Protein AF-A0AAD5R2I7-F1 (afdb_monomer)

Structure (mmCIF, N/CA/C/O backbone):
data_AF-A0AAD5R2I7-F1
#
_entry.id   AF-A0AAD5R2I7-F1
#
loop_
_atom_site.group_PDB
_atom_site.id
_atom_site.type_symbol
_atom_site.label_atom_id
_atom_site.label_alt_id
_atom_site.label_comp_id
_atom_site.label_asym_id
_atom_site.label_entity_id
_atom_site.label_seq_id
_atom_site.pdbx_PDB_ins_code
_atom_site.Cartn_x
_atom_site.Cartn_y
_atom_site.Cartn_z
_atom_site.occupancy
_atom_site.B_iso_or_equiv
_atom_site.auth_seq_id
_atom_site.auth_comp_id
_atom_site.auth_asym_id
_atom_site.auth_atom_id
_atom_site.pdbx_PDB_model_num
ATOM 1 N N . MET A 1 1 ? -13.398 -2.452 0.486 1.00 41.44 1 MET A N 1
ATOM 2 C CA . MET A 1 1 ? -12.666 -1.411 -0.231 1.00 41.44 1 MET A CA 1
ATOM 3 C C . MET A 1 1 ? -11.392 -1.119 0.537 1.00 41.44 1 MET A C 1
ATOM 5 O O . MET A 1 1 ? -11.489 -0.763 1.706 1.00 41.44 1 MET A O 1
ATOM 9 N N . GLY A 1 2 ? -10.235 -1.398 -0.067 1.00 44.59 2 GLY A N 1
ATOM 10 C CA . GLY A 1 2 ? -8.918 -1.124 0.511 1.00 44.59 2 GLY A CA 1
ATOM 11 C C . GLY A 1 2 ? -7.942 -2.304 0.526 1.00 44.59 2 GLY A C 1
ATOM 12 O O . GLY A 1 2 ? -7.897 -3.057 1.490 1.00 44.59 2 GLY A O 1
ATOM 13 N N . ASN A 1 3 ? -7.139 -2.395 -0.529 1.00 45.09 3 ASN A N 1
ATOM 14 C CA . ASN A 1 3 ? -5.825 -3.024 -0.664 1.00 45.09 3 ASN A CA 1
ATOM 15 C C . ASN A 1 3 ? -4.923 -2.057 -1.432 1.00 45.09 3 ASN A C 1
ATOM 17 O O . ASN A 1 3 ? -5.415 -1.065 -1.963 1.00 45.09 3 ASN A O 1
ATOM 21 N N . ILE A 1 4 ? -3.626 -2.338 -1.548 1.00 49.72 4 ILE A N 1
ATOM 22 C CA . ILE A 1 4 ? -2.744 -1.588 -2.454 1.00 49.72 4 ILE A CA 1
ATOM 23 C C . ILE A 1 4 ? -2.390 -2.473 -3.640 1.00 49.72 4 ILE A C 1
ATOM 25 O O . ILE A 1 4 ? -1.945 -3.602 -3.462 1.00 49.72 4 ILE A O 1
ATOM 29 N N . ILE A 1 5 ? -2.571 -1.960 -4.851 1.00 56.66 5 ILE A N 1
ATOM 30 C CA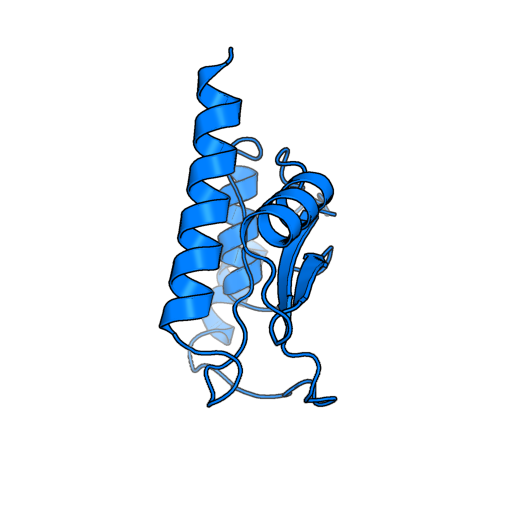 . ILE A 1 5 ? -2.014 -2.542 -6.066 1.00 56.66 5 ILE A CA 1
ATOM 31 C C . ILE A 1 5 ? -0.883 -1.643 -6.529 1.00 56.66 5 ILE A C 1
ATOM 33 O O . ILE A 1 5 ? -1.036 -0.429 -6.678 1.00 56.66 5 ILE A O 1
ATOM 37 N N . THR A 1 6 ? 0.249 -2.274 -6.791 1.00 44.03 6 THR A N 1
ATOM 38 C CA . THR A 1 6 ? 1.288 -1.684 -7.621 1.00 44.03 6 THR A CA 1
ATOM 39 C C . THR A 1 6 ? 1.128 -2.229 -9.038 1.00 44.03 6 THR A C 1
ATOM 41 O O . THR A 1 6 ? 0.917 -3.427 -9.223 1.00 44.03 6 THR A O 1
ATOM 44 N N . SER A 1 7 ? 1.121 -1.356 -10.040 1.00 44.50 7 SER A N 1
ATOM 45 C CA . SER A 1 7 ? 0.910 -1.739 -11.438 1.00 44.50 7 SER A CA 1
ATOM 46 C C . SER A 1 7 ? 1.919 -1.047 -12.349 1.00 44.50 7 SER A C 1
ATOM 48 O O . SER A 1 7 ? 2.303 0.106 -12.142 1.00 44.50 7 SER A O 1
ATOM 50 N N . ASN A 1 8 ? 2.391 -1.788 -13.352 1.00 33.38 8 ASN A N 1
ATOM 51 C CA . ASN A 1 8 ? 3.255 -1.250 -14.395 1.00 33.38 8 ASN A CA 1
ATOM 52 C C . ASN A 1 8 ? 2.380 -0.504 -15.419 1.00 33.38 8 ASN A C 1
ATOM 54 O O . ASN A 1 8 ? 1.403 -1.059 -15.920 1.00 33.38 8 ASN A O 1
ATOM 58 N N . LEU A 1 9 ? 2.723 0.748 -15.731 1.00 39.22 9 LEU A N 1
ATOM 59 C CA . LEU A 1 9 ? 1.964 1.601 -16.655 1.00 39.22 9 LEU A CA 1
ATOM 60 C C . LEU A 1 9 ? 2.074 1.168 -18.130 1.00 39.22 9 LEU A C 1
ATOM 62 O O . LEU A 1 9 ? 1.285 1.628 -18.952 1.00 39.22 9 LEU A O 1
ATOM 66 N N . ASN A 1 10 ? 3.020 0.287 -18.478 1.00 36.88 10 ASN A N 1
ATOM 67 C CA . ASN A 1 10 ? 3.343 -0.024 -19.874 1.00 36.88 10 ASN A CA 1
ATOM 68 C C . ASN A 1 10 ? 2.714 -1.309 -20.438 1.00 36.88 10 ASN A C 1
ATOM 70 O O . ASN A 1 10 ? 2.837 -1.539 -21.638 1.00 36.88 10 ASN A O 1
ATOM 74 N N . ASN A 1 11 ? 2.011 -2.121 -19.641 1.00 35.12 11 ASN A N 1
ATOM 75 C CA . ASN A 1 11 ? 1.422 -3.374 -20.124 1.00 35.12 11 ASN A CA 1
ATOM 76 C C . ASN A 1 11 ? -0.084 -3.440 -19.850 1.00 35.12 11 ASN A C 1
ATOM 78 O O . ASN A 1 11 ? -0.534 -3.707 -18.740 1.00 35.12 11 ASN A O 1
ATOM 82 N N . GLY A 1 12 ? -0.870 -3.244 -20.909 1.00 34.59 12 GLY A N 1
ATOM 83 C CA . GLY A 1 12 ? -2.315 -3.475 -20.942 1.00 34.59 12 GLY A CA 1
ATOM 84 C C . GLY A 1 12 ? -2.688 -4.952 -21.084 1.00 34.59 12 GLY A C 1
ATOM 85 O O . GLY A 1 12 ? -3.502 -5.288 -21.942 1.00 34.59 12 GLY A O 1
ATOM 86 N N . HIS A 1 13 ? -2.096 -5.839 -20.283 1.00 35.50 13 HIS A N 1
ATOM 87 C CA . HIS A 1 13 ? -2.455 -7.255 -20.286 1.00 35.50 13 HIS A CA 1
ATOM 88 C C . HIS A 1 13 ? -2.722 -7.735 -18.860 1.00 35.50 13 HIS A C 1
ATOM 90 O O . HIS A 1 13 ? -1.829 -7.779 -18.020 1.00 35.50 13 HIS A O 1
ATOM 96 N N . LEU A 1 14 ? -3.993 -8.031 -18.591 1.00 33.41 14 LEU A N 1
ATOM 97 C CA . LEU A 1 14 ? -4.406 -8.820 -17.443 1.00 33.41 14 LEU A CA 1
ATOM 98 C C . LEU A 1 14 ? -4.088 -10.272 -17.809 1.00 33.41 14 LEU A C 1
ATOM 100 O O . LEU A 1 14 ? -4.802 -10.851 -18.625 1.00 33.41 14 LEU A O 1
ATOM 104 N N . ASP A 1 15 ? -2.998 -10.817 -17.275 1.00 34.53 15 ASP A N 1
ATOM 105 C CA . ASP A 1 15 ? -2.675 -12.234 -17.432 1.00 34.53 15 ASP A CA 1
ATOM 106 C C . ASP A 1 15 ? -3.745 -13.075 -16.708 1.00 34.53 15 ASP A C 1
ATOM 108 O O . ASP A 1 15 ? -3.775 -13.163 -15.476 1.00 34.53 15 ASP A O 1
ATOM 112 N N . GLU A 1 16 ? -4.654 -13.667 -17.485 1.00 45.75 16 GLU A N 1
ATOM 113 C CA . GLU A 1 16 ? -5.388 -14.868 -17.088 1.00 45.75 16 GLU A CA 1
ATOM 114 C C . GLU A 1 16 ? -4.417 -16.064 -17.074 1.00 45.75 16 GLU A C 1
ATOM 116 O O . GLU A 1 16 ? -3.546 -16.192 -17.930 1.00 45.75 16 GLU A O 1
ATOM 121 N N . ASP A 1 17 ? -4.635 -16.956 -16.106 1.00 38.78 17 ASP A N 1
ATOM 122 C CA . ASP A 1 17 ? -4.106 -18.322 -15.993 1.00 38.78 17 ASP A CA 1
ATOM 123 C C . ASP A 1 17 ? -2.738 -18.554 -15.326 1.00 38.78 17 ASP A C 1
ATOM 125 O O . ASP A 1 17 ? -1.687 -18.628 -15.954 1.00 38.78 17 ASP A O 1
ATOM 129 N N . THR A 1 18 ? -2.799 -18.947 -14.046 1.00 33.19 18 THR A N 1
ATOM 130 C CA . THR A 1 18 ? -2.063 -20.135 -13.573 1.00 33.19 18 THR A CA 1
ATOM 131 C C . THR A 1 18 ? -2.971 -20.997 -12.686 1.00 33.19 18 THR A C 1
ATOM 133 O O . THR A 1 18 ? -3.413 -20.599 -11.610 1.00 33.19 18 THR A O 1
ATOM 136 N N . VAL A 1 19 ? -3.290 -22.200 -13.168 1.00 43.03 19 VAL A N 1
ATOM 137 C CA . VAL A 1 19 ? -4.011 -23.243 -12.425 1.00 43.03 19 VAL A CA 1
ATOM 138 C C . VAL A 1 19 ? -3.050 -23.857 -11.401 1.00 43.03 19 VAL A C 1
ATOM 140 O O . VAL A 1 19 ? -2.116 -24.551 -11.796 1.00 43.03 19 VAL A O 1
ATOM 143 N N . ASP A 1 20 ? -3.272 -23.634 -10.099 1.00 37.25 20 ASP A N 1
ATOM 144 C CA . ASP A 1 20 ? -2.531 -24.328 -9.031 1.00 37.25 20 ASP A CA 1
ATOM 145 C C . ASP A 1 20 ? -3.261 -25.589 -8.525 1.00 37.25 20 ASP A C 1
ATOM 147 O O . ASP A 1 20 ? -4.480 -25.641 -8.330 1.00 37.25 20 ASP A O 1
ATOM 151 N N . MET A 1 21 ? -2.459 -26.626 -8.298 1.00 42.88 21 MET A N 1
ATOM 152 C CA . MET A 1 21 ? -2.779 -28.047 -8.230 1.00 42.88 21 MET A CA 1
ATOM 153 C C . MET A 1 21 ? -3.201 -28.530 -6.828 1.00 42.88 21 MET A C 1
ATOM 155 O O . MET A 1 21 ? -2.873 -29.645 -6.430 1.00 42.88 21 MET A O 1
ATOM 159 N N . THR A 1 22 ? -3.928 -27.717 -6.051 1.00 42.72 22 THR A N 1
ATOM 160 C CA . THR A 1 22 ? -4.441 -28.127 -4.718 1.00 42.72 22 THR A CA 1
ATOM 161 C C . THR A 1 22 ? -5.835 -27.591 -4.351 1.00 42.72 22 THR A C 1
ATOM 163 O O . THR A 1 22 ? -6.387 -27.955 -3.311 1.00 42.72 22 THR A O 1
ATOM 166 N N . SER A 1 23 ? -6.460 -26.760 -5.194 1.00 43.72 23 SER A N 1
ATOM 167 C CA . SER A 1 23 ? -7.575 -25.912 -4.742 1.00 43.72 23 SER A CA 1
ATOM 168 C C . SER A 1 23 ? -8.939 -26.609 -4.615 1.00 43.72 23 SER A C 1
ATOM 170 O O . SER A 1 23 ? -9.750 -26.213 -3.782 1.00 43.72 23 SER A O 1
ATOM 172 N N . THR A 1 24 ? -9.224 -27.671 -5.373 1.00 45.09 24 THR A N 1
ATOM 173 C CA . THR A 1 24 ? -10.599 -28.208 -5.459 1.00 45.09 24 THR A CA 1
ATOM 174 C C . THR A 1 24 ? -11.039 -28.998 -4.221 1.00 45.09 24 THR A C 1
ATOM 176 O O . THR A 1 24 ? -12.216 -28.980 -3.869 1.00 45.09 24 THR A O 1
ATOM 179 N N . ALA A 1 25 ? -10.115 -29.665 -3.521 1.00 42.41 25 ALA A N 1
ATOM 180 C CA . ALA A 1 25 ? -10.448 -30.455 -2.330 1.00 42.41 25 ALA A CA 1
ATOM 181 C C . ALA A 1 25 ? -10.613 -29.586 -1.069 1.00 42.41 25 ALA A C 1
ATOM 183 O O . ALA A 1 25 ? -11.507 -29.827 -0.257 1.00 42.41 25 ALA A O 1
ATOM 184 N N . VAL A 1 26 ? -9.798 -28.535 -0.934 1.00 49.91 26 VAL A N 1
ATOM 185 C CA . VAL A 1 26 ? -9.826 -27.633 0.229 1.00 49.91 26 VAL A CA 1
ATOM 186 C C . VAL A 1 26 ? -11.062 -26.728 0.190 1.00 49.91 26 VAL A C 1
ATOM 188 O O . VAL A 1 26 ? -11.707 -26.515 1.217 1.00 49.91 26 VAL A O 1
ATOM 191 N N . PHE A 1 27 ? -11.460 -26.269 -1.003 1.00 47.19 27 PHE A N 1
ATOM 192 C CA . PHE A 1 27 ? -12.641 -25.418 -1.178 1.00 47.19 27 PHE A CA 1
ATOM 193 C C . PHE A 1 27 ? -13.936 -26.099 -0.709 1.00 47.19 27 PHE A C 1
ATOM 195 O O . PHE A 1 27 ? -14.762 -25.470 -0.047 1.00 47.19 27 PHE A O 1
ATOM 202 N N . GLN A 1 28 ? -14.104 -27.397 -0.991 1.00 44.91 28 GLN A N 1
ATOM 203 C CA . GLN A 1 28 ? -15.337 -28.112 -0.654 1.00 44.91 28 GLN A CA 1
ATOM 204 C C . GLN A 1 28 ? -15.437 -28.466 0.841 1.00 44.91 28 GLN A C 1
ATOM 206 O O . GLN A 1 28 ? -16.535 -28.479 1.397 1.00 44.91 28 GLN A O 1
ATOM 211 N N . GLN A 1 29 ? -14.310 -28.720 1.515 1.00 47.66 29 GLN A N 1
ATOM 212 C CA . GLN A 1 29 ? -14.303 -29.027 2.952 1.00 47.66 29 GLN A CA 1
ATOM 213 C C . GLN A 1 29 ? -14.517 -27.792 3.834 1.00 47.66 29 GLN A C 1
ATOM 215 O O . GLN A 1 29 ? -15.143 -27.907 4.887 1.00 47.66 29 GLN A O 1
ATOM 220 N N . ILE A 1 30 ? -14.082 -26.609 3.392 1.00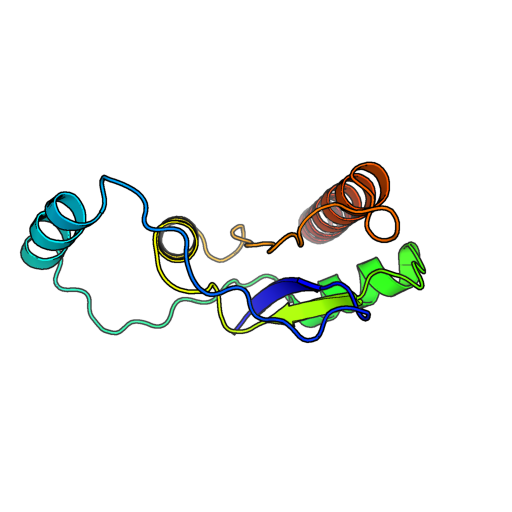 51.41 30 ILE A N 1
ATOM 221 C CA . ILE A 1 30 ? -14.268 -25.362 4.150 1.00 51.41 30 ILE A CA 1
ATOM 222 C C . ILE A 1 30 ? -15.710 -24.839 4.025 1.00 51.41 30 ILE A C 1
ATOM 224 O O . ILE A 1 30 ? -16.293 -24.404 5.020 1.00 51.41 30 ILE A O 1
ATOM 228 N N . MET A 1 31 ? 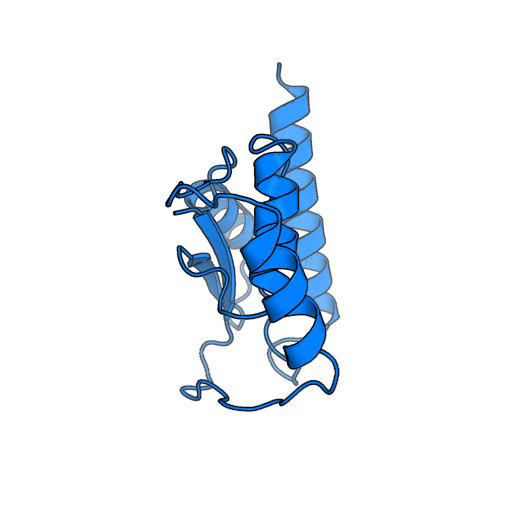-16.341 -24.971 2.851 1.00 45.31 31 MET A N 1
ATOM 229 C CA . MET A 1 31 ? -17.708 -24.474 2.614 1.00 45.31 31 MET A CA 1
ATOM 230 C C . MET A 1 31 ? -18.797 -25.206 3.417 1.00 45.31 31 MET A C 1
ATOM 232 O O . MET A 1 31 ? -19.829 -24.614 3.726 1.00 45.31 31 MET A O 1
ATOM 236 N N . CYS A 1 32 ? -18.581 -26.467 3.805 1.00 43.59 32 CYS A N 1
ATOM 237 C CA . CYS A 1 32 ? -19.528 -27.199 4.658 1.00 43.59 32 CYS A CA 1
ATOM 238 C C . CYS A 1 32 ? -19.372 -26.896 6.160 1.00 43.59 32 CYS A C 1
ATOM 240 O O . CYS A 1 32 ? -20.319 -27.117 6.915 1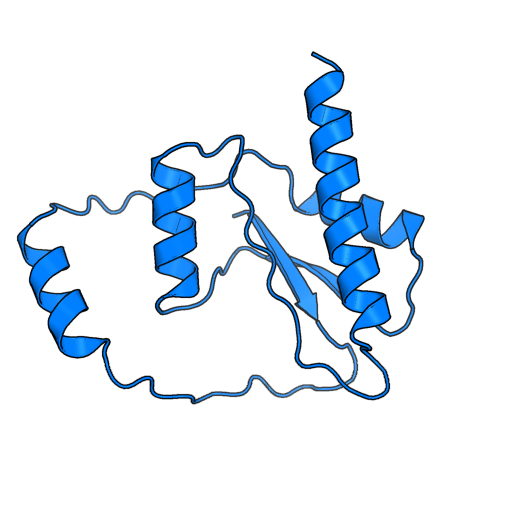.00 43.59 32 CYS A O 1
ATOM 242 N N . ALA A 1 33 ? -18.210 -26.411 6.615 1.00 47.41 33 ALA A N 1
ATOM 243 C CA . ALA A 1 33 ? -17.921 -26.246 8.043 1.00 47.41 33 ALA A CA 1
ATOM 244 C C . ALA A 1 33 ? -18.245 -24.845 8.585 1.00 47.41 33 ALA A C 1
ATOM 246 O O . ALA A 1 33 ? -18.465 -24.685 9.786 1.00 47.41 33 ALA A O 1
ATOM 247 N N . GLN A 1 34 ? -18.303 -23.825 7.727 1.00 48.25 34 GLN A N 1
ATOM 248 C CA . GLN A 1 34 ? -18.593 -22.460 8.149 1.00 48.25 34 GLN A CA 1
ATOM 249 C C . GLN A 1 34 ? -19.728 -21.884 7.316 1.00 48.25 34 GLN A C 1
ATOM 251 O O . GLN A 1 34 ? -19.635 -21.719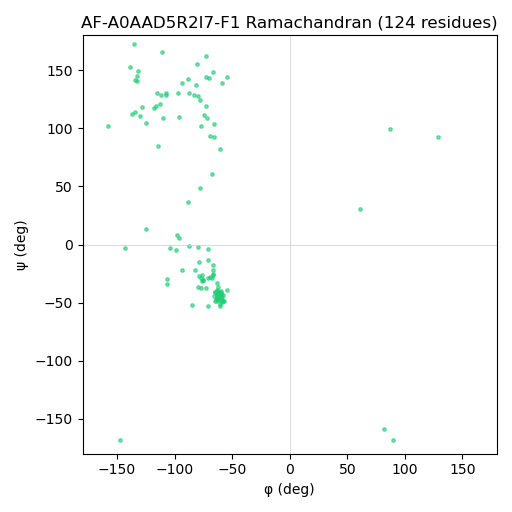 6.105 1.00 48.25 34 GLN A O 1
ATOM 256 N N . ARG A 1 35 ? -20.820 -21.544 8.001 1.00 45.66 35 ARG A N 1
ATOM 257 C CA . ARG A 1 35 ? -21.875 -20.660 7.509 1.00 45.66 35 ARG A CA 1
ATOM 258 C C . ARG A 1 35 ? -21.236 -19.298 7.220 1.00 45.66 35 ARG A C 1
ATOM 260 O O . ARG A 1 35 ? -21.281 -18.421 8.077 1.00 45.66 35 ARG A O 1
ATOM 267 N N . ILE A 1 36 ? -20.604 -19.139 6.055 1.00 52.84 36 ILE A N 1
ATOM 268 C CA . ILE A 1 36 ? -20.091 -17.852 5.581 1.00 52.84 36 ILE A CA 1
ATOM 269 C C . ILE A 1 36 ? -21.325 -16.985 5.344 1.00 52.84 36 ILE A C 1
ATOM 271 O O . ILE A 1 36 ? -21.988 -17.054 4.311 1.00 52.84 36 ILE A O 1
ATOM 275 N N . GLN A 1 37 ? -21.704 -16.218 6.365 1.00 46.22 37 GLN A N 1
ATOM 276 C CA . GLN A 1 37 ? -22.523 -15.044 6.133 1.00 46.22 37 GLN A CA 1
ATOM 277 C C . GLN A 1 37 ? -21.731 -14.147 5.188 1.00 46.22 37 GLN A C 1
ATOM 279 O O . GLN A 1 37 ? -20.515 -14.041 5.314 1.00 46.22 37 GLN A O 1
ATOM 284 N N . ASN A 1 38 ? -22.428 -13.562 4.223 1.00 49.34 38 ASN A N 1
ATOM 285 C CA . ASN A 1 38 ? -21.896 -12.749 3.137 1.00 49.34 38 ASN A CA 1
ATOM 286 C C . ASN A 1 38 ? -21.319 -11.417 3.673 1.00 49.34 38 ASN A C 1
ATOM 288 O O . ASN A 1 38 ? -21.852 -10.342 3.405 1.00 49.34 38 ASN A O 1
ATOM 292 N N . GLN A 1 39 ? -20.310 -11.493 4.540 1.00 58.50 39 GLN A N 1
ATOM 293 C CA . GLN A 1 39 ? -19.770 -10.374 5.292 1.00 58.50 39 GLN A CA 1
ATOM 294 C C . GLN A 1 39 ? -18.558 -9.832 4.538 1.00 58.50 39 GLN A C 1
ATOM 296 O O . GLN A 1 39 ? -17.513 -10.473 4.447 1.00 58.50 39 GLN A O 1
ATOM 301 N N . PHE A 1 40 ? -18.720 -8.643 3.964 1.00 71.56 40 PHE A N 1
ATOM 302 C CA . PHE A 1 40 ? -17.621 -7.908 3.352 1.00 71.56 40 PHE A CA 1
ATOM 303 C C . PHE A 1 40 ? -16.705 -7.384 4.464 1.00 71.56 40 PHE A C 1
ATOM 305 O O . PHE A 1 40 ? -17.095 -6.491 5.216 1.00 71.56 40 PHE A O 1
ATOM 312 N N . LEU A 1 41 ? -15.506 -7.959 4.587 1.00 81.31 41 LEU A N 1
ATOM 313 C CA . LEU A 1 41 ? -14.468 -7.467 5.492 1.00 81.31 41 LEU A CA 1
ATOM 314 C C . LEU A 1 41 ? -13.602 -6.424 4.782 1.00 81.31 41 LEU A C 1
ATOM 316 O O . LEU A 1 41 ? -13.293 -6.564 3.601 1.00 81.31 41 LEU A O 1
ATOM 320 N N . ASN A 1 42 ? -13.197 -5.392 5.520 1.00 82.50 42 ASN A N 1
ATOM 321 C CA . ASN A 1 42 ? -12.357 -4.304 5.023 1.00 82.50 42 ASN A CA 1
ATOM 322 C C . ASN A 1 42 ? -11.218 -4.050 6.004 1.00 82.50 42 ASN A C 1
ATOM 324 O O . ASN A 1 42 ? -11.422 -4.155 7.214 1.00 82.50 42 ASN A O 1
ATOM 328 N N . THR A 1 43 ? -10.045 -3.684 5.492 1.00 89.25 43 THR A N 1
ATOM 329 C CA . THR A 1 43 ? -8.970 -3.164 6.343 1.00 89.25 43 THR A CA 1
ATOM 330 C C . THR A 1 43 ? -9.371 -1.812 6.933 1.00 89.25 43 THR A C 1
ATOM 332 O O . THR A 1 43 ? -10.113 -1.053 6.313 1.00 89.25 43 THR A O 1
ATOM 335 N N . SER A 1 44 ? -8.888 -1.508 8.138 1.00 90.62 44 SER A N 1
ATOM 336 C CA . SER A 1 44 ? -8.993 -0.161 8.721 1.00 90.62 44 SER A CA 1
ATOM 337 C C . SER A 1 44 ? -7.820 0.744 8.326 1.00 90.62 44 SER A C 1
ATOM 339 O O . SER A 1 44 ? -7.781 1.901 8.733 1.00 90.62 44 SER A O 1
ATOM 341 N N . ILE A 1 45 ? -6.854 0.229 7.559 1.00 90.69 45 ILE A N 1
ATOM 342 C CA . ILE A 1 45 ? -5.737 1.007 7.021 1.00 90.69 45 ILE A CA 1
ATOM 343 C C . ILE A 1 45 ? -6.236 1.809 5.815 1.00 90.69 45 ILE A C 1
ATOM 345 O O . ILE A 1 45 ? -6.741 1.236 4.849 1.00 90.69 45 ILE A O 1
ATOM 349 N N . ASP A 1 46 ? -6.058 3.130 5.850 1.00 91.56 46 ASP A N 1
ATOM 350 C CA . ASP A 1 46 ? -6.391 4.006 4.724 1.00 91.56 46 ASP A CA 1
ATOM 351 C C . ASP A 1 46 ? -5.421 3.764 3.557 1.00 91.56 46 ASP A C 1
ATOM 353 O O . ASP A 1 46 ? -4.312 4.299 3.497 1.00 91.56 46 ASP A O 1
ATOM 357 N N . CYS A 1 47 ? -5.833 2.885 2.644 1.00 90.62 47 CYS A N 1
ATOM 358 C CA . CYS A 1 47 ? -5.023 2.470 1.504 1.00 90.62 47 CYS A CA 1
ATOM 359 C C . CYS A 1 47 ? -4.833 3.595 0.482 1.00 90.62 47 CYS A C 1
ATOM 361 O O . CYS A 1 47 ? -3.821 3.595 -0.217 1.00 90.62 47 CYS A O 1
ATOM 363 N N . LEU A 1 48 ? -5.778 4.538 0.390 1.00 91.12 48 LEU A N 1
ATOM 364 C CA . LEU A 1 48 ? -5.676 5.672 -0.525 1.00 91.12 48 LEU A CA 1
ATOM 365 C C . LEU A 1 48 ? -4.601 6.637 -0.031 1.00 91.12 48 LEU A C 1
ATOM 367 O O . LEU A 1 48 ? -3.663 6.933 -0.768 1.00 91.12 48 LEU A O 1
ATOM 371 N N . GLU A 1 49 ? -4.695 7.051 1.231 1.00 92.94 49 GLU A N 1
ATOM 372 C CA . GLU A 1 49 ? -3.698 7.919 1.859 1.00 92.94 49 GLU A CA 1
ATOM 373 C C . GLU A 1 49 ? -2.310 7.264 1.857 1.00 92.94 49 GLU A C 1
ATOM 375 O O . GLU A 1 49 ? -1.304 7.908 1.557 1.00 92.94 49 GLU A O 1
ATOM 380 N N . LEU A 1 50 ? -2.236 5.960 2.145 1.00 94.00 50 LEU A N 1
ATOM 381 C CA . LEU A 1 50 ? -0.976 5.223 2.115 1.00 94.00 50 LEU A CA 1
ATOM 382 C C . LEU A 1 50 ? -0.360 5.198 0.707 1.00 94.00 50 LEU A C 1
ATOM 384 O O . LEU A 1 50 ? 0.831 5.472 0.569 1.00 94.00 50 LEU A O 1
ATOM 388 N N . ALA A 1 51 ? -1.147 4.903 -0.332 1.00 93.50 51 ALA A N 1
ATOM 389 C CA . ALA A 1 51 ? -0.665 4.899 -1.712 1.00 93.50 51 ALA A CA 1
ATOM 390 C C . ALA A 1 51 ? -0.178 6.290 -2.155 1.00 93.50 51 ALA A C 1
ATOM 392 O O . ALA A 1 51 ? 0.894 6.392 -2.759 1.00 93.50 51 ALA A O 1
ATOM 393 N N . LEU A 1 52 ? -0.909 7.354 -1.796 1.00 94.00 52 LEU A N 1
ATOM 394 C CA . LEU A 1 52 ? -0.518 8.738 -2.079 1.00 94.00 52 LEU A CA 1
ATOM 395 C C . LEU A 1 52 ? 0.821 9.079 -1.419 1.00 94.00 52 LEU A C 1
ATOM 397 O O . LEU A 1 52 ? 1.762 9.457 -2.114 1.00 94.00 52 LEU A O 1
ATOM 401 N N . ARG A 1 53 ? 0.961 8.842 -0.110 1.00 95.38 53 ARG A N 1
ATOM 402 C CA . ARG A 1 53 ? 2.206 9.143 0.618 1.00 95.38 53 ARG A CA 1
ATOM 403 C C . ARG A 1 53 ? 3.412 8.374 0.097 1.00 95.38 53 ARG A C 1
ATOM 405 O O . ARG A 1 53 ? 4.499 8.932 -0.010 1.00 95.38 53 ARG A O 1
ATOM 412 N N . VAL A 1 54 ? 3.248 7.085 -0.212 1.00 95.50 54 VAL A N 1
ATOM 413 C CA . VAL A 1 54 ? 4.354 6.283 -0.759 1.00 95.50 54 VAL A CA 1
ATOM 414 C C . VAL A 1 54 ? 4.770 6.820 -2.131 1.00 95.50 54 VAL A C 1
ATOM 416 O O . VAL A 1 54 ? 5.966 6.922 -2.401 1.00 95.50 54 VAL A O 1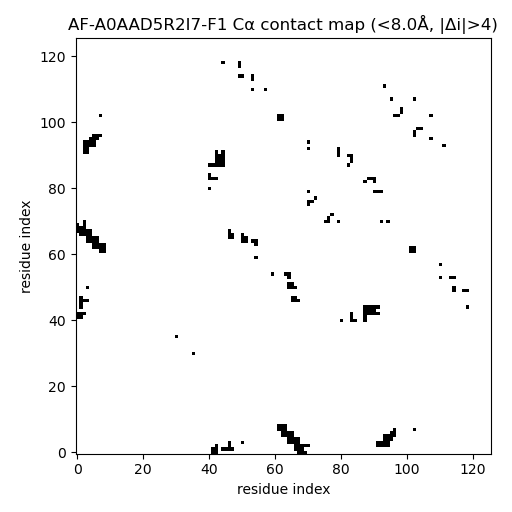
ATOM 419 N N . THR A 1 55 ? 3.800 7.196 -2.970 1.00 94.06 55 THR A N 1
ATOM 420 C CA . THR A 1 55 ? 4.057 7.806 -4.284 1.00 94.06 55 THR A CA 1
ATOM 421 C C . THR A 1 55 ? 4.817 9.122 -4.145 1.00 94.06 55 THR A C 1
ATOM 423 O O . THR A 1 55 ? 5.834 9.307 -4.810 1.00 94.06 55 THR A O 1
ATOM 426 N N . GLU A 1 56 ? 4.376 10.004 -3.247 1.00 94.75 56 GLU A N 1
ATOM 427 C CA . GLU A 1 56 ? 5.011 11.301 -2.988 1.00 94.75 56 GLU A CA 1
ATOM 428 C C . GLU A 1 56 ? 6.442 11.167 -2.447 1.00 94.75 56 GLU A C 1
ATOM 430 O O . GLU A 1 56 ? 7.324 11.920 -2.854 1.00 94.75 56 GLU A O 1
ATOM 435 N N . GLU A 1 57 ? 6.700 10.205 -1.553 1.00 94.75 57 GLU A N 1
ATOM 436 C CA . GLU A 1 57 ? 8.028 10.025 -0.953 1.00 94.75 57 GLU A CA 1
ATOM 437 C C . GLU A 1 57 ? 9.052 9.359 -1.887 1.00 94.75 57 GLU A C 1
ATOM 439 O O . GLU A 1 57 ? 10.254 9.541 -1.681 1.00 94.75 57 GLU A O 1
ATOM 444 N N . LEU A 1 58 ? 8.614 8.552 -2.860 1.00 94.12 58 LEU A N 1
ATOM 445 C CA . LEU A 1 58 ? 9.517 7.778 -3.725 1.00 94.12 58 LEU A CA 1
ATOM 446 C C . LEU A 1 58 ? 9.619 8.320 -5.155 1.00 94.12 58 LEU A C 1
ATOM 448 O O . LEU A 1 58 ? 10.691 8.232 -5.747 1.00 94.12 58 LEU A O 1
ATOM 452 N N . GLY A 1 59 ? 8.538 8.875 -5.710 1.00 89.75 59 GLY A N 1
ATOM 453 C CA . GLY A 1 59 ? 8.554 9.550 -7.012 1.00 89.75 59 GLY A CA 1
ATOM 454 C C . GLY A 1 59 ? 8.957 8.673 -8.205 1.00 89.75 59 GLY A C 1
ATOM 455 O O . GLY A 1 59 ? 9.563 9.176 -9.148 1.00 89.75 59 GLY A O 1
ATOM 456 N N . TYR A 1 60 ? 8.670 7.366 -8.183 1.00 89.44 60 TYR A N 1
ATOM 457 C CA . TYR A 1 60 ? 9.007 6.476 -9.299 1.00 89.44 60 TYR A CA 1
ATOM 458 C C . TYR A 1 60 ? 8.095 6.710 -10.511 1.00 89.44 60 TYR A C 1
ATOM 460 O O . TYR A 1 60 ? 6.896 6.471 -10.446 1.00 89.44 60 TYR A O 1
ATOM 468 N N . GLU A 1 61 ? 8.675 7.091 -11.651 1.00 82.94 61 GLU A N 1
ATOM 469 C CA . GLU A 1 61 ? 7.920 7.334 -12.894 1.00 82.94 61 GLU A CA 1
ATOM 470 C C . GLU A 1 61 ? 7.382 6.044 -13.541 1.00 82.94 61 GLU A C 1
ATOM 472 O O . GLU A 1 61 ? 6.343 6.057 -14.196 1.00 82.94 61 GLU A O 1
ATOM 477 N N . ASN A 1 62 ? 8.065 4.913 -13.332 1.00 82.25 62 ASN A N 1
ATOM 478 C CA . ASN A 1 62 ? 7.744 3.630 -13.974 1.00 82.25 62 ASN A CA 1
ATOM 479 C C . ASN A 1 62 ? 6.869 2.705 -13.114 1.00 82.25 62 ASN A C 1
ATOM 481 O O . ASN A 1 62 ? 6.653 1.549 -13.479 1.00 82.25 62 ASN A O 1
ATOM 485 N N . LEU A 1 63 ? 6.399 3.173 -11.955 1.00 84.44 63 LEU A N 1
ATOM 486 C CA . LEU A 1 63 ? 5.641 2.351 -11.018 1.00 84.44 63 LEU A CA 1
ATOM 487 C C . LEU A 1 63 ? 4.455 3.129 -10.462 1.00 84.44 63 LEU A C 1
ATOM 489 O O . LEU A 1 63 ? 4.623 4.070 -9.690 1.00 84.44 63 LEU A O 1
ATOM 493 N N . LEU A 1 64 ? 3.250 2.697 -10.824 1.00 88.38 64 LEU A N 1
ATOM 494 C CA . LEU A 1 64 ? 2.021 3.255 -10.287 1.00 88.38 64 LEU A CA 1
ATOM 495 C C . LEU A 1 64 ? 1.653 2.528 -8.989 1.00 88.38 64 LEU A C 1
ATOM 497 O O . LEU A 1 64 ? 1.605 1.299 -8.949 1.00 88.38 64 LEU A O 1
ATOM 501 N N . ILE A 1 65 ? 1.364 3.290 -7.934 1.00 91.94 65 ILE A N 1
ATOM 502 C CA . ILE A 1 65 ? 0.918 2.779 -6.633 1.00 91.94 65 ILE A CA 1
ATOM 503 C C . ILE A 1 65 ? -0.499 3.295 -6.399 1.00 91.94 65 ILE A C 1
ATOM 505 O O . ILE A 1 65 ? -0.726 4.501 -6.359 1.00 91.94 65 ILE A O 1
ATOM 509 N N . THR A 1 66 ? -1.468 2.392 -6.264 1.00 90.19 66 THR A N 1
ATOM 510 C CA . THR A 1 66 ? -2.889 2.751 -6.142 1.00 90.19 66 THR A CA 1
ATOM 511 C C . THR A 1 66 ? -3.594 1.911 -5.094 1.00 90.19 66 THR A C 1
ATOM 513 O O . THR A 1 66 ? -3.214 0.771 -4.830 1.00 90.19 66 THR A O 1
ATOM 516 N N . ALA A 1 67 ? -4.648 2.466 -4.498 1.00 88.81 67 ALA A N 1
ATOM 517 C CA . ALA A 1 67 ? -5.588 1.668 -3.729 1.00 88.81 67 ALA A CA 1
ATOM 518 C C . ALA A 1 67 ? -6.460 0.824 -4.674 1.00 88.81 67 ALA A C 1
ATOM 520 O O . ALA A 1 67 ? -6.833 1.272 -5.756 1.00 88.81 67 ALA A O 1
ATOM 521 N N . SER A 1 68 ? -6.800 -0.386 -4.249 1.00 85.00 68 SER A N 1
ATOM 522 C CA . SER A 1 68 ? -7.676 -1.313 -4.957 1.00 85.00 68 SER A CA 1
ATOM 523 C C . SER A 1 68 ? -8.735 -1.880 -4.032 1.00 85.00 68 SER A C 1
ATOM 525 O O . SER A 1 68 ? -8.499 -2.104 -2.848 1.00 85.00 68 SER A O 1
ATOM 527 N N . ASP A 1 69 ? -9.890 -2.187 -4.603 1.00 78.94 69 ASP A N 1
ATOM 528 C CA . ASP A 1 69 ? -10.998 -2.826 -3.902 1.00 78.94 69 ASP A CA 1
ATOM 529 C C . ASP A 1 69 ? -11.148 -4.308 -4.238 1.00 78.94 69 ASP A C 1
ATOM 531 O O . ASP A 1 69 ? -11.991 -4.984 -3.646 1.00 78.94 69 ASP A O 1
ATOM 535 N N . ASP A 1 70 ? -10.311 -4.817 -5.146 1.00 80.81 70 ASP A N 1
ATOM 536 C CA . ASP A 1 70 ? -10.295 -6.218 -5.540 1.00 80.81 70 ASP A CA 1
ATOM 537 C C . ASP A 1 70 ? -9.015 -6.908 -5.025 1.00 80.81 70 ASP A C 1
ATOM 539 O O . ASP A 1 70 ? -7.922 -6.637 -5.530 1.00 80.81 70 ASP A O 1
ATOM 543 N N . PRO A 1 71 ? -9.107 -7.798 -4.015 1.00 74.88 71 PRO A N 1
ATOM 544 C CA . PRO A 1 71 ? -7.997 -8.661 -3.600 1.00 74.88 71 PRO A CA 1
ATOM 545 C C . PRO A 1 71 ? -7.681 -9.774 -4.614 1.00 74.88 71 PRO A C 1
ATOM 547 O O . PRO A 1 71 ? -6.752 -10.552 -4.393 1.00 74.88 71 PRO A O 1
ATOM 550 N N . GLY A 1 72 ? -8.468 -9.889 -5.687 1.00 75.56 72 GLY A N 1
ATOM 551 C CA . GLY A 1 72 ? -8.428 -10.978 -6.647 1.00 75.56 72 GLY A CA 1
ATOM 552 C C . GLY A 1 72 ? -9.351 -12.130 -6.255 1.00 75.56 72 GLY A C 1
ATOM 553 O O . GLY A 1 72 ? -10.213 -12.040 -5.374 1.00 75.56 72 GLY A O 1
ATOM 554 N N . ARG A 1 73 ? -9.182 -13.256 -6.942 1.00 69.62 73 ARG A N 1
ATOM 555 C CA . ARG A 1 73 ? -9.795 -14.543 -6.588 1.00 69.62 73 ARG A CA 1
ATOM 556 C C . ARG A 1 73 ? -8.675 -15.479 -6.110 1.00 69.62 73 ARG A C 1
ATOM 558 O O . ARG A 1 73 ? -7.506 -15.175 -6.316 1.00 69.62 73 ARG A O 1
ATOM 565 N N . TYR A 1 74 ? -9.011 -16.600 -5.470 1.00 75.81 74 TYR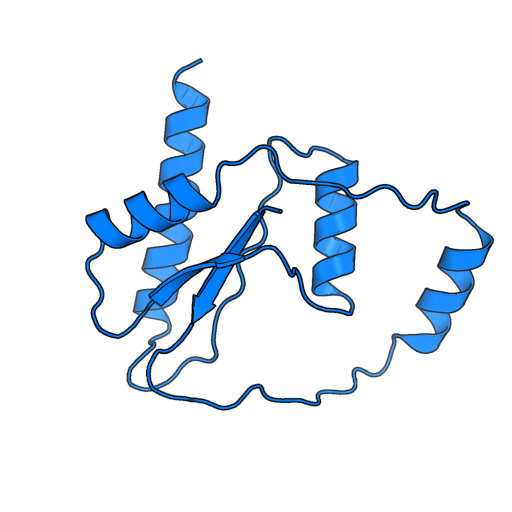 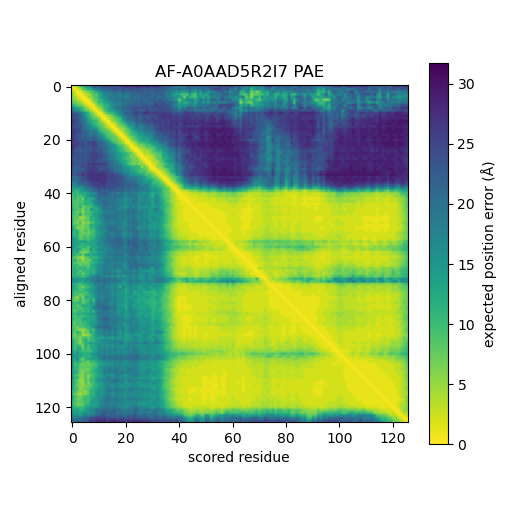A N 1
ATOM 566 C CA . TYR A 1 74 ? -8.060 -17.642 -5.021 1.00 75.81 74 TYR A CA 1
ATOM 567 C C . TYR A 1 74 ? -7.333 -17.370 -3.681 1.00 75.81 74 TYR A C 1
ATOM 569 O O . TYR A 1 74 ? -7.846 -16.672 -2.804 1.00 75.81 74 TYR A O 1
ATOM 577 N N . LEU A 1 75 ? -6.184 -18.024 -3.459 1.00 83.81 75 LEU A N 1
ATOM 578 C CA . LEU A 1 75 ? -5.545 -18.179 -2.142 1.00 83.81 75 LEU A CA 1
ATOM 579 C C . LEU A 1 75 ? -5.096 -16.861 -1.502 1.00 83.81 75 LEU A C 1
ATOM 581 O O . LEU A 1 75 ? -5.154 -16.733 -0.279 1.00 83.81 75 LEU A O 1
ATOM 585 N N . CYS A 1 76 ? -4.679 -15.880 -2.304 1.00 82.56 76 CYS A N 1
ATOM 586 C CA . CYS A 1 76 ? -4.246 -14.573 -1.810 1.00 82.56 76 CYS A CA 1
ATOM 587 C C . CYS A 1 76 ? -5.408 -13.821 -1.151 1.00 82.56 76 CYS A C 1
ATOM 589 O O . CYS A 1 76 ? -5.297 -13.385 -0.006 1.00 82.56 76 CYS A O 1
ATOM 591 N N . ALA A 1 77 ? -6.552 -13.759 -1.838 1.00 82.31 77 ALA A N 1
ATOM 592 C CA . ALA A 1 77 ? -7.763 -13.139 -1.315 1.00 82.31 77 ALA A CA 1
ATOM 593 C C . ALA A 1 77 ? -8.289 -13.870 -0.073 1.00 82.31 77 ALA A C 1
ATOM 595 O O . ALA A 1 77 ? -8.701 -13.227 0.890 1.00 82.31 77 ALA A O 1
ATOM 596 N N . TYR A 1 78 ? -8.224 -15.206 -0.058 1.00 84.00 78 TYR A N 1
ATOM 597 C CA . TYR A 1 78 ? -8.610 -15.991 1.115 1.00 84.00 78 TYR A CA 1
ATOM 598 C C . TYR A 1 78 ? -7.678 -15.750 2.311 1.00 84.00 78 TYR A C 1
ATOM 600 O O . TYR A 1 78 ? -8.150 -15.526 3.423 1.00 84.00 78 TYR A O 1
ATOM 608 N N . SER A 1 79 ? -6.362 -15.726 2.090 1.00 88.06 79 SER A N 1
ATOM 609 C CA . SER A 1 79 ? -5.380 -15.440 3.143 1.00 88.06 79 SER A CA 1
ATOM 610 C C . SER A 1 79 ? -5.585 -14.042 3.721 1.00 88.06 79 SER A C 1
ATOM 612 O O . SER A 1 79 ? -5.610 -13.877 4.938 1.00 88.06 79 SER A O 1
ATOM 614 N N . PHE A 1 80 ? -5.821 -13.050 2.859 1.00 89.31 80 PHE A N 1
ATOM 615 C CA . PHE A 1 80 ? -6.142 -11.697 3.295 1.00 89.31 80 PHE A CA 1
ATOM 616 C C . PHE A 1 80 ? -7.460 -11.635 4.078 1.00 89.31 80 PHE A C 1
ATOM 618 O O . PHE A 1 80 ? -7.510 -11.006 5.132 1.00 89.31 80 PHE A O 1
ATOM 625 N N . TYR A 1 81 ? -8.506 -12.337 3.627 1.00 87.06 81 TYR A N 1
ATOM 626 C CA . TYR A 1 81 ? -9.764 -12.453 4.367 1.00 87.06 81 TYR A CA 1
ATOM 627 C C . TYR A 1 81 ? -9.551 -13.044 5.768 1.00 87.06 81 TYR A C 1
ATOM 629 O O . TYR A 1 81 ? -10.090 -12.516 6.740 1.00 87.06 81 TYR A O 1
ATOM 637 N N . LEU A 1 82 ? -8.735 -14.097 5.899 1.00 88.81 82 LEU A N 1
ATOM 638 C CA . LEU A 1 82 ? -8.398 -14.664 7.207 1.00 88.81 82 LEU A CA 1
ATOM 639 C C . LEU A 1 82 ? -7.688 -13.638 8.099 1.00 88.81 82 LEU A C 1
ATOM 641 O O . LEU A 1 82 ? -8.077 -13.480 9.256 1.00 88.81 82 LEU A O 1
ATOM 645 N N . SER A 1 83 ? -6.711 -12.897 7.569 1.00 90.06 83 SER A N 1
ATOM 646 C CA . SER A 1 83 ? -6.050 -11.810 8.304 1.00 90.06 83 SER A CA 1
ATOM 647 C C . SER A 1 83 ? -7.048 -10.741 8.760 1.00 90.06 83 SER A C 1
ATOM 649 O O . SER A 1 83 ? -7.081 -10.400 9.942 1.00 90.06 83 SER A O 1
ATOM 651 N N . LEU A 1 84 ? -7.932 -10.286 7.863 1.00 88.88 84 LEU A N 1
ATOM 652 C CA . LEU A 1 84 ? -8.991 -9.324 8.181 1.00 88.88 84 LEU A CA 1
ATOM 653 C C . LEU A 1 84 ? -9.947 -9.831 9.263 1.00 88.88 84 LEU A C 1
ATOM 655 O O . LEU A 1 84 ? -10.358 -9.057 10.124 1.00 88.88 84 LEU A O 1
ATOM 659 N N . SER A 1 85 ? -10.300 -11.119 9.224 1.00 88.06 85 SER A N 1
ATOM 660 C CA . SER A 1 85 ? -11.189 -11.736 10.215 1.00 88.06 85 SER A CA 1
ATOM 661 C C . SER A 1 85 ? -10.561 -11.807 11.609 1.00 88.06 85 SER A C 1
ATOM 663 O O . SER A 1 85 ? -11.281 -11.830 12.604 1.00 88.06 85 SER A O 1
ATOM 665 N N . HIS A 1 86 ? -9.226 -11.822 11.677 1.00 91.19 86 HIS A N 1
ATOM 666 C CA . HIS A 1 86 ? -8.476 -11.811 12.924 1.00 91.19 86 HIS A CA 1
ATOM 667 C C . HIS A 1 86 ? -8.280 -10.386 13.460 1.00 91.19 86 HIS A C 1
ATOM 669 O O . HIS A 1 86 ? -8.567 -10.129 14.625 1.00 91.19 86 HIS A O 1
ATOM 675 N N . ASP A 1 87 ? -7.778 -9.461 12.634 1.00 89.06 87 ASP A N 1
ATOM 676 C CA . ASP A 1 87 ? -7.596 -8.055 13.013 1.00 89.06 87 ASP A CA 1
ATOM 677 C C . ASP A 1 87 ? -7.539 -7.141 11.779 1.00 89.06 87 ASP A C 1
ATOM 679 O O . ASP A 1 87 ? -6.509 -7.009 11.109 1.00 89.06 87 ASP A O 1
ATOM 683 N N . ALA A 1 88 ? -8.648 -6.460 11.499 1.00 88.44 88 ALA A N 1
ATOM 684 C CA . ALA A 1 88 ? -8.763 -5.520 10.389 1.00 88.44 88 ALA A CA 1
ATOM 685 C C . ALA A 1 88 ? -7.881 -4.266 10.539 1.00 88.44 88 ALA A C 1
ATOM 687 O O . ALA A 1 88 ? -7.552 -3.638 9.533 1.00 88.44 88 ALA A O 1
ATOM 688 N N . SER A 1 89 ? -7.471 -3.899 11.758 1.00 89.62 89 SER A N 1
ATOM 689 C CA . SER A 1 89 ? -6.640 -2.710 12.000 1.00 89.62 89 SER A CA 1
ATOM 690 C C . SER A 1 89 ? -5.162 -2.925 11.676 1.00 89.62 89 SER A C 1
ATOM 692 O O . SER A 1 89 ? -4.405 -1.968 11.524 1.00 89.62 89 SER A O 1
ATOM 694 N N . ARG A 1 90 ? -4.753 -4.192 11.532 1.00 90.12 90 ARG A N 1
ATOM 695 C CA . ARG A 1 90 ? -3.357 -4.606 11.321 1.00 90.12 90 ARG A CA 1
ATOM 696 C C . ARG A 1 90 ? -3.161 -5.469 10.079 1.00 90.12 90 ARG A C 1
ATOM 698 O O . ARG A 1 90 ? -2.107 -6.079 9.915 1.00 90.12 90 ARG A O 1
ATOM 705 N N . SER A 1 91 ? -4.167 -5.522 9.214 1.00 92.06 91 SER A N 1
ATOM 706 C CA . SER A 1 91 ? -4.165 -6.356 8.016 1.00 92.06 91 SER A CA 1
ATOM 707 C C . SER A 1 91 ? -4.139 -5.490 6.767 1.00 92.06 91 SER A C 1
ATOM 709 O O . SER A 1 91 ? -5.049 -4.698 6.545 1.00 92.06 91 SER A O 1
ATOM 711 N N . LEU A 1 92 ? -3.119 -5.666 5.932 1.00 92.19 92 LEU A N 1
ATOM 712 C CA . LEU A 1 92 ? -2.979 -5.018 4.629 1.00 92.19 92 LEU A CA 1
ATOM 713 C C . LEU A 1 92 ? -2.588 -6.071 3.596 1.00 92.19 92 LEU A C 1
ATOM 715 O O . LEU A 1 92 ? -1.753 -6.929 3.879 1.00 92.19 92 LEU A O 1
ATOM 719 N N . PHE A 1 93 ? -3.142 -5.967 2.393 1.00 92.12 93 PHE A N 1
ATOM 720 C CA . PHE A 1 93 ? -2.697 -6.742 1.245 1.00 92.12 93 PHE A CA 1
ATOM 721 C C . PHE A 1 93 ? -2.116 -5.813 0.180 1.00 92.12 93 PHE A C 1
ATOM 723 O O . PHE A 1 93 ? -2.728 -4.806 -0.185 1.00 92.12 93 PHE A O 1
ATOM 730 N N . ILE A 1 94 ? -0.917 -6.158 -0.294 1.00 91.12 94 ILE A N 1
ATOM 731 C CA . ILE A 1 94 ? -0.207 -5.440 -1.352 1.00 91.12 94 ILE A CA 1
ATOM 732 C C . ILE A 1 94 ? -0.036 -6.397 -2.529 1.00 91.12 94 ILE A C 1
ATOM 734 O O . ILE A 1 94 ? 0.639 -7.418 -2.406 1.00 91.12 94 ILE A O 1
ATOM 738 N N . HIS A 1 95 ? -0.636 -6.061 -3.667 1.00 88.44 95 HIS A N 1
ATOM 739 C CA . HIS A 1 95 ? -0.379 -6.735 -4.930 1.00 88.44 95 HIS A CA 1
ATOM 740 C C . HIS A 1 95 ? 0.879 -6.149 -5.572 1.00 88.44 95 HIS A C 1
ATOM 742 O O . HIS A 1 95 ? 1.005 -4.928 -5.719 1.00 88.44 95 HIS A O 1
ATOM 748 N N . VAL A 1 96 ? 1.801 -7.030 -5.946 1.00 88.88 96 VAL A N 1
ATOM 749 C CA . VAL A 1 96 ? 3.097 -6.695 -6.537 1.00 88.88 96 VAL A CA 1
ATOM 750 C C . VAL A 1 96 ? 3.095 -7.164 -7.992 1.00 88.88 96 VAL A C 1
ATOM 752 O O . VAL A 1 96 ? 2.762 -8.327 -8.224 1.00 88.88 96 VAL A O 1
ATOM 755 N N . PRO A 1 97 ? 3.442 -6.306 -8.968 1.00 84.75 97 PRO A N 1
ATOM 756 C CA . PRO A 1 97 ? 3.487 -6.688 -10.367 1.00 84.75 97 PRO A CA 1
ATOM 757 C C . PRO A 1 97 ? 4.696 -7.597 -10.630 1.00 84.75 97 PRO A C 1
ATOM 759 O O . PRO A 1 97 ? 5.650 -7.612 -9.844 1.00 84.75 97 PRO A O 1
ATOM 762 N N . PRO A 1 98 ? 4.698 -8.331 -11.753 1.00 85.88 98 PRO A N 1
ATOM 763 C CA . PRO A 1 98 ? 5.886 -9.033 -12.217 1.00 85.88 98 PRO A CA 1
ATOM 764 C C . PRO A 1 98 ? 7.083 -8.086 -12.365 1.00 85.88 98 PRO A C 1
ATOM 766 O O . PRO A 1 98 ? 6.931 -6.931 -12.766 1.00 85.88 98 PRO A O 1
ATOM 769 N N . PHE A 1 99 ? 8.279 -8.589 -12.060 1.00 89.50 99 PHE A N 1
ATOM 770 C CA . PHE A 1 99 ? 9.508 -7.811 -12.197 1.00 89.50 99 PHE A CA 1
ATOM 771 C C . PHE A 1 99 ? 10.005 -7.811 -13.640 1.00 89.50 99 PHE A C 1
ATOM 773 O O . PHE A 1 99 ? 10.071 -8.859 -14.285 1.00 89.50 99 PHE A O 1
ATOM 780 N N . ASP A 1 100 ? 10.438 -6.648 -14.112 1.00 88.19 100 ASP A N 1
ATOM 781 C CA . ASP A 1 100 ? 11.042 -6.470 -15.429 1.00 88.19 100 ASP A CA 1
ATOM 782 C C . ASP A 1 100 ? 12.116 -5.362 -15.401 1.00 88.19 100 ASP A C 1
ATOM 784 O O . ASP A 1 100 ? 12.561 -4.922 -14.338 1.00 88.19 100 ASP A O 1
ATOM 788 N N . SER A 1 101 ? 12.585 -4.920 -16.573 1.00 85.75 101 SER A N 1
ATOM 789 C CA . SER A 1 101 ? 13.603 -3.864 -16.679 1.00 85.75 101 SER A CA 1
ATOM 790 C C . SER A 1 101 ? 13.133 -2.484 -16.200 1.00 85.75 101 SER A C 1
ATOM 792 O O . SER A 1 101 ? 13.964 -1.612 -15.962 1.00 85.75 101 SER A O 1
ATOM 794 N N . THR A 1 102 ? 11.823 -2.268 -16.094 1.00 84.75 102 THR A N 1
ATOM 795 C CA . THR A 1 102 ? 11.176 -1.006 -15.700 1.00 84.75 102 THR A CA 1
ATOM 796 C C . THR A 1 102 ? 10.593 -1.053 -14.286 1.00 84.75 102 THR A C 1
ATOM 798 O O . THR A 1 102 ? 10.586 -0.034 -13.598 1.00 84.75 102 THR A O 1
ATOM 801 N N . CYS A 1 103 ? 10.173 -2.233 -13.829 1.00 87.62 103 CYS A N 1
ATOM 802 C CA . CYS A 1 103 ? 9.724 -2.521 -12.476 1.00 87.62 103 CYS A CA 1
ATOM 803 C C . CYS A 1 103 ? 10.703 -3.503 -11.821 1.00 87.62 103 CYS A C 1
ATOM 805 O O . CYS A 1 103 ? 10.531 -4.722 -11.870 1.00 87.62 103 CYS A O 1
ATOM 807 N N . THR A 1 104 ? 11.782 -2.974 -11.245 1.00 92.38 104 THR A N 1
ATOM 808 C CA . THR A 1 104 ? 12.837 -3.819 -10.677 1.00 92.38 104 THR A CA 1
ATOM 809 C C . THR A 1 104 ? 12.460 -4.338 -9.289 1.00 92.38 104 THR A C 1
ATOM 811 O O . THR A 1 104 ? 11.700 -3.713 -8.544 1.00 92.38 104 THR A O 1
ATOM 814 N N . LEU A 1 105 ? 13.061 -5.465 -8.898 1.00 93.44 105 LEU A N 1
ATOM 815 C CA . LEU A 1 105 ? 12.932 -6.011 -7.543 1.00 93.44 105 LEU A CA 1
ATOM 816 C C . LEU A 1 105 ? 13.321 -4.984 -6.467 1.00 93.44 105 LEU A C 1
ATOM 818 O O . LEU A 1 105 ? 12.678 -4.912 -5.421 1.00 93.44 105 LEU A O 1
ATOM 822 N N . GLU A 1 106 ? 14.361 -4.188 -6.720 1.00 94.44 106 GLU A N 1
ATOM 823 C CA . GLU A 1 106 ? 14.819 -3.146 -5.799 1.00 94.44 106 GLU A CA 1
ATOM 824 C C . GLU A 1 106 ? 13.740 -2.078 -5.598 1.00 94.44 106 GLU A C 1
ATOM 826 O O . GLU A 1 106 ? 13.373 -1.798 -4.458 1.00 94.44 106 GLU A O 1
ATOM 831 N N . MET A 1 107 ? 13.155 -1.568 -6.689 1.00 93.19 107 MET A N 1
ATOM 832 C CA . MET A 1 107 ? 12.079 -0.574 -6.626 1.00 93.19 107 MET A CA 1
ATOM 833 C C . MET A 1 107 ? 10.883 -1.089 -5.825 1.00 93.19 107 MET A C 1
ATOM 835 O O . MET A 1 107 ? 10.413 -0.414 -4.908 1.00 93.19 107 MET A O 1
ATOM 839 N N . VAL A 1 108 ? 10.414 -2.306 -6.119 1.00 93.38 108 VAL A N 1
ATOM 840 C CA . VAL A 1 108 ? 9.292 -2.910 -5.386 1.00 93.38 108 VAL A CA 1
ATOM 841 C C . VAL A 1 108 ? 9.640 -3.114 -3.912 1.00 93.38 108 VAL A C 1
ATOM 843 O O . VAL A 1 108 ? 8.822 -2.823 -3.039 1.00 93.38 108 VAL A O 1
ATOM 846 N N . THR A 1 109 ? 10.857 -3.569 -3.610 1.00 95.31 109 THR A N 1
ATOM 847 C CA . THR A 1 109 ? 11.314 -3.756 -2.226 1.00 95.31 109 THR A CA 1
ATOM 848 C C . THR A 1 109 ? 11.277 -2.436 -1.461 1.00 95.31 109 THR A C 1
ATOM 850 O O . THR A 1 109 ? 10.747 -2.385 -0.348 1.00 95.31 109 THR A O 1
ATOM 853 N N . THR A 1 110 ? 11.767 -1.351 -2.067 1.00 96.44 110 THR A N 1
ATOM 854 C CA . THR A 1 110 ? 11.721 -0.010 -1.476 1.00 96.44 110 THR A CA 1
ATOM 855 C C . THR A 1 110 ? 10.285 0.457 -1.245 1.00 96.44 110 THR A C 1
ATOM 857 O O . THR A 1 110 ? 9.988 0.986 -0.172 1.00 96.44 110 THR A O 1
ATOM 860 N N . VAL A 1 111 ? 9.375 0.214 -2.193 1.00 95.44 111 VAL A N 1
ATOM 861 C CA . VAL A 1 111 ? 7.946 0.543 -2.051 1.00 95.44 111 VAL A CA 1
ATOM 862 C C . VAL A 1 111 ? 7.310 -0.198 -0.876 1.00 95.44 111 VAL A C 1
ATOM 864 O O . VAL A 1 111 ? 6.704 0.433 -0.008 1.00 95.44 111 VAL A O 1
ATOM 867 N N . VAL A 1 112 ? 7.479 -1.519 -0.797 1.00 95.94 112 VAL A N 1
ATOM 868 C CA . VAL A 1 112 ? 6.896 -2.333 0.282 1.00 95.94 112 VAL A CA 1
ATOM 869 C C . VAL A 1 112 ? 7.474 -1.927 1.640 1.00 95.94 112 VAL A C 1
ATOM 871 O O . VAL A 1 112 ? 6.727 -1.721 2.599 1.00 95.94 112 VAL A O 1
ATOM 874 N N . GLN A 1 113 ? 8.793 -1.732 1.726 1.00 97.06 113 GLN A N 1
ATOM 875 C CA . GLN A 1 113 ? 9.451 -1.261 2.946 1.00 97.06 113 GLN A CA 1
ATOM 876 C C . GLN A 1 113 ? 8.916 0.108 3.387 1.00 97.06 113 GLN A C 1
ATOM 878 O O . GLN A 1 113 ? 8.670 0.334 4.579 1.00 97.06 113 GLN A O 1
ATOM 883 N N . LYS A 1 114 ? 8.725 1.028 2.435 1.00 96.75 114 LYS A N 1
ATOM 884 C CA . LYS A 1 114 ? 8.195 2.364 2.703 1.00 96.75 114 LYS A CA 1
ATOM 885 C C . LYS A 1 114 ? 6.762 2.300 3.224 1.00 96.75 114 LYS A C 1
ATOM 887 O O . LYS A 1 114 ? 6.485 2.915 4.253 1.00 96.75 114 LYS A O 1
ATOM 892 N N . ALA A 1 115 ? 5.896 1.518 2.581 1.00 95.44 115 ALA A N 1
ATOM 893 C CA . ALA A 1 115 ? 4.512 1.336 3.006 1.00 95.44 115 ALA A CA 1
ATOM 894 C C . ALA A 1 115 ? 4.431 0.826 4.456 1.00 95.44 115 ALA A C 1
ATOM 896 O O . ALA A 1 115 ? 3.764 1.434 5.292 1.00 95.44 115 ALA A O 1
ATOM 897 N N . ILE A 1 116 ? 5.197 -0.221 4.790 1.00 95.31 116 ILE A N 1
ATOM 898 C CA . ILE A 1 116 ? 5.276 -0.761 6.158 1.00 95.31 116 ILE A CA 1
ATOM 899 C C . ILE A 1 116 ? 5.751 0.312 7.145 1.00 95.31 116 ILE A C 1
ATOM 901 O O . ILE A 1 116 ? 5.171 0.480 8.217 1.00 95.31 116 ILE A O 1
ATOM 905 N N . THR A 1 117 ? 6.7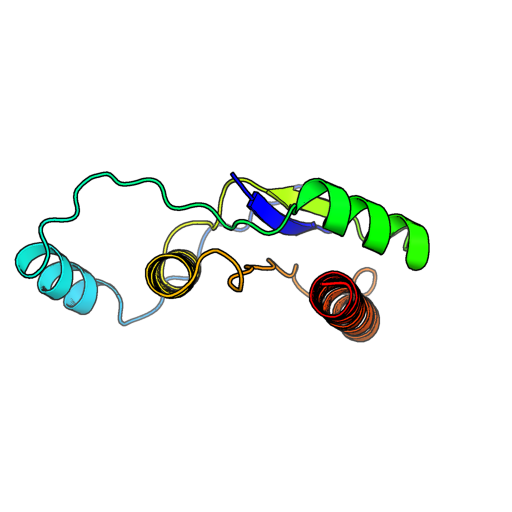85 1.073 6.783 1.00 96.12 117 THR A N 1
ATOM 906 C CA . THR A 1 117 ? 7.340 2.126 7.645 1.00 96.12 117 THR A CA 1
ATOM 907 C C . THR A 1 117 ? 6.320 3.229 7.936 1.00 96.12 117 THR A C 1
ATOM 909 O O . THR A 1 117 ? 6.230 3.683 9.076 1.00 96.12 117 THR A O 1
ATOM 912 N N . ILE A 1 118 ? 5.546 3.662 6.936 1.00 94.50 118 ILE A N 1
ATOM 913 C CA . ILE A 1 118 ? 4.497 4.679 7.108 1.00 94.50 118 ILE A CA 1
ATOM 914 C C . ILE A 1 118 ? 3.412 4.170 8.062 1.00 94.50 118 ILE A C 1
ATOM 916 O O . ILE A 1 118 ? 3.051 4.875 9.002 1.00 94.50 118 ILE A O 1
ATOM 920 N N . ILE A 1 119 ? 2.952 2.928 7.881 1.00 93.06 119 ILE A N 1
ATOM 921 C CA . ILE A 1 119 ? 1.946 2.316 8.762 1.00 93.06 119 ILE A CA 1
ATOM 922 C C . ILE A 1 119 ? 2.451 2.280 10.207 1.00 93.06 119 ILE A C 1
ATOM 924 O O . ILE A 1 119 ? 1.758 2.733 11.113 1.00 93.06 119 ILE A O 1
ATOM 928 N N . LEU A 1 120 ? 3.676 1.797 10.434 1.00 92.56 120 LEU A N 1
ATOM 929 C CA . LEU A 1 120 ? 4.243 1.696 11.781 1.00 92.56 120 LEU A CA 1
ATOM 930 C C . LEU A 1 120 ? 4.402 3.064 12.461 1.00 92.56 120 LEU A C 1
ATOM 932 O O . LEU A 1 120 ? 4.165 3.177 13.662 1.00 92.56 120 LEU A O 1
ATOM 936 N N . LYS A 1 121 ? 4.760 4.112 11.709 1.00 91.25 121 LYS A N 1
ATOM 937 C CA . LYS A 1 121 ? 4.845 5.482 12.242 1.00 91.25 121 LYS A CA 1
ATOM 938 C C . LYS A 1 121 ? 3.481 6.019 12.673 1.00 91.25 121 LYS A C 1
ATOM 940 O O . LYS A 1 121 ? 3.393 6.633 13.734 1.00 91.25 121 LYS A O 1
ATOM 945 N N . ASN A 1 122 ? 2.438 5.751 11.890 1.00 83.56 122 ASN A N 1
ATOM 946 C CA . ASN A 1 122 ? 1.071 6.163 12.211 1.00 83.56 122 ASN A CA 1
ATOM 947 C C . ASN A 1 122 ? 0.513 5.415 13.437 1.00 83.56 122 ASN A C 1
ATOM 949 O O . ASN A 1 122 ? -0.303 5.959 14.171 1.00 83.56 122 ASN A O 1
ATOM 953 N N . LEU A 1 123 ? 0.974 4.184 13.690 1.00 77.81 123 LEU A N 1
ATOM 954 C CA . LEU A 1 123 ? 0.592 3.414 14.880 1.00 77.81 123 LEU A CA 1
ATOM 955 C C . LEU A 1 123 ? 1.308 3.882 16.156 1.00 77.81 123 LEU A C 1
ATOM 957 O O . LEU A 1 123 ? 0.754 3.751 17.239 1.00 77.81 123 LEU A O 1
ATOM 961 N N . ALA A 1 124 ? 2.523 4.427 16.048 1.00 68.50 124 ALA A N 1
ATOM 962 C CA . ALA A 1 124 ? 3.314 4.889 17.195 1.00 68.50 124 ALA A CA 1
ATOM 963 C C . ALA A 1 124 ? 2.893 6.271 17.735 1.00 68.50 124 ALA A C 1
ATOM 965 O O . ALA A 1 124 ? 3.499 6.771 18.681 1.00 68.50 124 ALA A O 1
ATOM 966 N N . THR A 1 125 ? 1.908 6.920 17.108 1.00 56.44 125 THR A N 1
ATOM 967 C CA . THR A 1 125 ? 1.440 8.270 17.465 1.00 56.44 125 THR A CA 1
ATOM 968 C C . THR A 1 125 ? 0.185 8.280 18.353 1.00 56.44 125 THR A C 1
ATOM 970 O O . THR A 1 125 ? -0.353 9.353 18.624 1.00 56.44 125 THR A O 1
ATOM 973 N N . HIS A 1 126 ? -0.242 7.112 18.844 1.00 44.28 126 HIS A N 1
ATOM 974 C CA . HIS A 1 126 ? -1.345 6.909 19.791 1.00 44.28 126 HIS A CA 1
ATOM 975 C C . HIS A 1 126 ? -0.870 6.134 21.023 1.00 44.28 126 HIS A C 1
ATOM 977 O O . HIS A 1 126 ? -1.436 6.390 22.110 1.00 44.28 126 HIS A O 1
#

Mean predicted aligned error: 11.55 Å

pLDDT: mean 74.11, std 21.87, range [33.19, 97.06]

InterPro domains:
  IPR016125 Peptidase C15, pyroglutamyl peptidase I-like [PTHR23402] (29-121)
  IPR036440 Peptidase C15, pyroglutamyl peptidase I-like superfamily [G3DSA:3.40.630.20] (8-126)
  IPR036440 Peptidase C15, pyroglutamyl peptidase I-like superfamily [SSF53182] (43-123)

Sequence (126 aa):
MGNIITSNLNNGHLDEDTVDMTSTAVFQQIMCAQRIQNQFLNTSIDCLELALRVTEELGYENLLITASDDPGRYLCAYSFYLSLSHDASRSLFIHVPPFDSTCTLEMVTTVVQKAITIILKNLATH

Organism: Parelaphostrongylus tenuis (NCBI:txid148309)

Foldseek 3Di:
DWAKEKDFPPDPDDDDDDDDDPPPVVVVVVVVPDPPDVDDFAAPDPQAVLQVVLCVVQVQPGMRMHTDPDLDDPDSVVVQVVVSVVPSDPGHHYHDDDADPSRHPVNVVSSVVSSVVVSVVVVVVD

Secondary structure (DSSP, 8-state):
--EEEEE-TT----------TTHHHHHHHHHHH----------SS-HHHHHHHHHHHH--TT-EEEEES---SSHHHHHHHHHHHH-TTS---EE-PPP-SSS-HHHHHHHHHHHHHHHHHHHTT-

Radius of gyration: 16.4 Å; Cα contacts (8 Å, |Δi|>4): 135; chains: 1; bounding box: 37×42×41 Å

Solvent-accessible surface area (backbone atoms only — not comparable to full-atom values): 7706 Å² total; per-residue (Å²): 96,46,25,34,36,39,43,59,85,86,60,98,65,84,86,77,86,81,90,69,97,67,57,76,67,58,56,60,60,51,61,77,75,46,89,76,66,93,71,88,77,50,34,66,54,63,27,57,62,50,25,51,52,47,43,72,75,65,64,57,90,54,52,46,58,36,53,33,68,73,71,68,75,62,71,65,28,50,53,48,49,53,42,35,74,73,39,23,78,80,33,85,52,75,48,75,58,82,72,47,99,68,40,38,66,65,60,53,50,52,50,55,53,46,50,53,51,52,53,54,54,66,62,72,75,115